Protein AF-A0ABD5A046-F1 (afdb_monomer_lite)

Foldseek 3Di:
DVVVVVVVVVVQQLVLLLQLLVLLVVVLVCLVVVHDDDCVSNVVSLVSHDPVLNVLLVVLLPDPDSLVVPPPPDNQCLPDSSSSSSVSSNLSVCSVVVPDDSVVSSVVVVVSCVSNCSDD

Sequence (120 aa):
MKNLGITMDLFNNQQARDAAIKAMHEYHLAYKAGQSIDTTEVKQSLKKLSQSDRTFMFIVGNTSNPLVAIPSINYDIKKNTLNKLIMAYFYFKKETENKMDRQILVVQADNFYKSVALNK

Radius of gyration: 14.57 Å; chains: 1; bounding box: 42×29×39 Å

Structure (mmCIF, N/CA/C/O backbone):
data_AF-A0ABD5A046-F1
#
_entry.id   AF-A0ABD5A046-F1
#
loop_
_atom_site.group_PDB
_atom_site.id
_atom_site.type_symbol
_atom_site.label_atom_id
_atom_site.label_alt_id
_atom_site.label_comp_id
_atom_site.label_asym_id
_atom_site.label_entity_id
_atom_site.label_seq_id
_atom_site.pdbx_PDB_ins_code
_atom_site.Cartn_x
_atom_site.Cartn_y
_atom_site.Cartn_z
_atom_site.occupancy
_atom_site.B_iso_or_equiv
_atom_site.auth_seq_id
_atom_site.auth_comp_id
_atom_site.auth_asym_id
_atom_site.auth_atom_id
_atom_site.pdbx_PDB_model_num
ATOM 1 N N . MET A 1 1 ? 26.385 -8.695 -23.062 1.00 55.41 1 MET A N 1
ATOM 2 C CA . MET A 1 1 ? 26.452 -8.096 -21.706 1.00 55.41 1 MET A CA 1
ATOM 3 C C . MET A 1 1 ? 25.385 -7.025 -21.430 1.00 55.41 1 MET A C 1
ATOM 5 O O . MET A 1 1 ? 24.925 -6.979 -20.301 1.00 55.41 1 MET A O 1
ATOM 9 N N . LYS A 1 2 ? 24.909 -6.229 -22.410 1.00 55.19 2 LYS A N 1
ATOM 10 C CA . LYS A 1 2 ? 23.834 -5.222 -22.205 1.00 55.19 2 LYS A CA 1
ATOM 11 C C . LYS A 1 2 ? 22.501 -5.769 -21.652 1.00 55.19 2 LYS A C 1
ATOM 13 O O . LYS A 1 2 ? 21.878 -5.101 -20.838 1.00 55.19 2 LYS A O 1
ATOM 18 N N . ASN A 1 3 ? 22.086 -6.980 -22.037 1.00 61.50 3 ASN A N 1
ATOM 19 C CA . ASN A 1 3 ? 20.796 -7.537 -21.595 1.00 61.50 3 ASN A CA 1
ATOM 20 C C . ASN A 1 3 ? 20.767 -7.932 -20.109 1.00 61.50 3 ASN A C 1
ATOM 22 O O . ASN A 1 3 ? 19.725 -7.798 -19.484 1.00 61.50 3 ASN A O 1
ATOM 26 N N . LEU A 1 4 ? 21.896 -8.357 -19.527 1.00 63.16 4 LEU A N 1
ATOM 27 C CA . LEU A 1 4 ? 21.952 -8.776 -18.118 1.00 63.16 4 LEU A CA 1
ATOM 28 C C . LEU A 1 4 ? 21.746 -7.601 -17.153 1.00 63.16 4 LEU A C 1
ATOM 30 O O . LEU A 1 4 ? 21.050 -7.760 -16.156 1.00 63.16 4 LEU A O 1
ATOM 34 N N . GLY A 1 5 ? 22.291 -6.421 -17.476 1.00 67.06 5 GLY A N 1
ATOM 35 C CA . GLY A 1 5 ? 22.075 -5.203 -16.686 1.00 67.06 5 GLY A CA 1
ATOM 36 C C . GLY A 1 5 ? 20.606 -4.774 -16.679 1.00 67.06 5 GLY A C 1
ATOM 37 O O . GLY A 1 5 ? 20.031 -4.572 -15.618 1.00 67.06 5 GLY A O 1
ATOM 38 N N . ILE A 1 6 ? 19.960 -4.766 -17.851 1.00 69.19 6 ILE A N 1
ATOM 39 C CA . ILE A 1 6 ? 18.536 -4.410 -17.981 1.00 69.19 6 ILE A CA 1
ATOM 40 C C . ILE A 1 6 ? 17.645 -5.401 -17.215 1.00 69.19 6 ILE A C 1
ATOM 42 O O . ILE A 1 6 ? 16.716 -4.991 -16.524 1.00 69.19 6 ILE A O 1
ATOM 46 N N . THR A 1 7 ? 17.924 -6.706 -17.298 1.00 65.88 7 THR A N 1
ATOM 47 C CA . THR A 1 7 ? 17.159 -7.722 -16.556 1.00 65.88 7 THR A CA 1
ATOM 48 C C . THR A 1 7 ? 17.324 -7.572 -15.042 1.00 65.88 7 THR A C 1
ATOM 50 O O . THR A 1 7 ? 16.343 -7.700 -14.312 1.00 65.88 7 THR A O 1
ATOM 53 N N . MET A 1 8 ? 18.533 -7.265 -14.567 1.00 72.25 8 MET A N 1
ATOM 54 C CA . MET A 1 8 ? 18.808 -7.073 -13.142 1.00 72.25 8 MET A CA 1
ATOM 55 C C . MET A 1 8 ? 18.152 -5.798 -12.597 1.00 72.25 8 MET A C 1
ATOM 57 O O . MET A 1 8 ? 17.546 -5.838 -11.530 1.00 72.25 8 MET A O 1
ATOM 61 N N . ASP A 1 9 ? 18.168 -4.702 -13.357 1.00 74.00 9 ASP A N 1
ATOM 62 C CA . ASP A 1 9 ? 17.484 -3.457 -12.989 1.00 74.00 9 ASP A CA 1
ATOM 63 C C . ASP A 1 9 ? 15.961 -3.634 -12.923 1.00 74.00 9 ASP A C 1
ATOM 65 O O . ASP A 1 9 ? 15.309 -3.154 -11.994 1.00 74.00 9 ASP A O 1
ATOM 69 N N . LEU A 1 10 ? 15.370 -4.362 -13.877 1.00 70.38 10 LEU A N 1
ATOM 70 C CA . LEU A 1 10 ? 13.940 -4.689 -13.861 1.00 70.38 10 LEU A CA 1
ATOM 71 C C . LEU A 1 10 ? 13.569 -5.560 -12.654 1.00 70.38 10 LEU A C 1
ATOM 73 O O . LEU A 1 10 ? 12.550 -5.311 -12.008 1.00 70.38 10 LEU A O 1
ATOM 77 N N . PHE A 1 11 ? 14.405 -6.545 -12.328 1.00 73.75 11 PHE A N 1
ATOM 78 C CA . PHE A 1 11 ? 14.212 -7.417 -11.173 1.00 73.75 11 PHE A CA 1
ATOM 79 C C . PHE A 1 11 ? 14.324 -6.654 -9.845 1.00 73.75 11 PHE A C 1
ATOM 81 O O . PHE A 1 11 ? 13.446 -6.774 -8.990 1.00 73.75 11 PHE A O 1
ATOM 88 N N . ASN A 1 12 ? 15.339 -5.800 -9.698 1.00 81.12 12 ASN A N 1
ATOM 89 C CA . ASN A 1 12 ? 15.524 -4.955 -8.517 1.00 81.12 12 ASN A CA 1
ATOM 90 C C . ASN A 1 12 ? 14.353 -3.978 -8.332 1.00 81.12 12 ASN A C 1
ATOM 92 O O . ASN A 1 12 ? 13.861 -3.796 -7.217 1.00 81.12 12 ASN A O 1
ATOM 96 N N . ASN A 1 13 ? 13.852 -3.398 -9.428 1.00 82.62 13 ASN A N 1
ATOM 97 C CA . ASN A 1 13 ? 12.669 -2.540 -9.393 1.00 82.62 13 ASN A CA 1
ATOM 98 C C . ASN A 1 13 ? 11.416 -3.310 -8.964 1.00 82.62 13 ASN A C 1
ATOM 100 O O . ASN A 1 13 ? 10.639 -2.808 -8.155 1.00 82.62 13 ASN A O 1
ATOM 104 N N . GLN A 1 14 ? 11.222 -4.533 -9.460 1.00 84.94 14 GLN A N 1
ATOM 105 C CA . GLN A 1 14 ? 10.109 -5.384 -9.044 1.00 84.94 14 GLN A CA 1
ATOM 106 C C . GLN A 1 14 ? 10.172 -5.701 -7.540 1.00 84.94 14 GLN A C 1
ATOM 108 O O . GLN A 1 14 ? 9.187 -5.480 -6.839 1.00 84.94 14 GLN A O 1
ATOM 113 N N . GLN A 1 15 ? 11.336 -6.106 -7.022 1.00 88.12 15 GLN A N 1
ATOM 114 C CA . GLN A 1 15 ? 11.513 -6.367 -5.588 1.00 88.12 15 GLN A CA 1
ATOM 115 C C . GLN A 1 15 ? 11.253 -5.130 -4.721 1.00 88.12 15 GLN A C 1
ATOM 117 O O . GLN A 1 15 ? 10.613 -5.231 -3.675 1.00 88.12 15 GLN A O 1
ATOM 122 N N . ALA A 1 16 ? 11.727 -3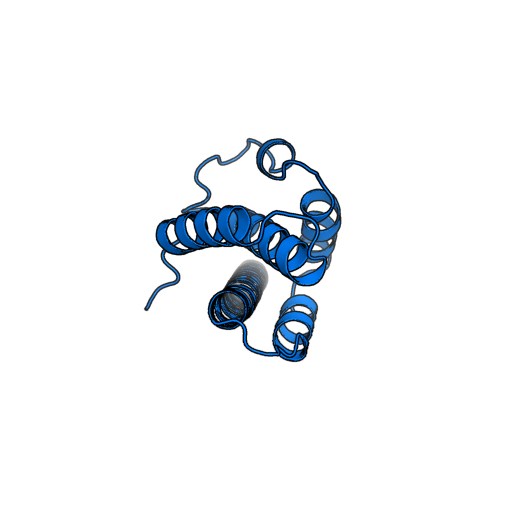.955 -5.148 1.00 91.12 16 ALA A N 1
ATOM 123 C CA . ALA A 1 16 ? 11.492 -2.711 -4.420 1.00 91.12 16 ALA A CA 1
ATOM 124 C C . ALA A 1 16 ? 9.994 -2.369 -4.350 1.00 91.12 16 ALA A C 1
ATOM 126 O O . ALA A 1 16 ? 9.504 -1.955 -3.297 1.00 91.12 16 ALA A O 1
ATOM 127 N N . ARG A 1 17 ? 9.256 -2.584 -5.449 1.00 90.88 17 ARG A N 1
ATOM 128 C CA . ARG A 1 17 ? 7.798 -2.397 -5.498 1.00 90.88 17 ARG A CA 1
ATOM 129 C C . ARG A 1 17 ? 7.084 -3.368 -4.562 1.00 90.88 17 ARG A C 1
ATOM 131 O O . ARG A 1 17 ? 6.258 -2.926 -3.768 1.00 90.88 17 ARG A O 1
ATOM 138 N N . ASP A 1 18 ? 7.435 -4.651 -4.603 1.00 90.44 18 ASP A N 1
ATOM 139 C CA . ASP A 1 18 ? 6.822 -5.677 -3.752 1.00 90.44 18 ASP A CA 1
ATOM 140 C C . ASP A 1 18 ? 7.074 -5.405 -2.261 1.00 90.44 18 ASP A C 1
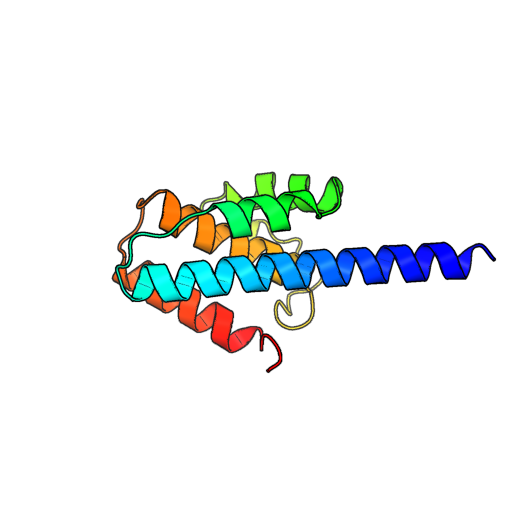ATOM 142 O O . ASP A 1 18 ? 6.146 -5.471 -1.452 1.00 90.44 18 ASP A O 1
ATOM 146 N N . ALA A 1 19 ? 8.295 -5.002 -1.895 1.00 92.12 19 ALA A N 1
ATOM 147 C CA . ALA A 1 19 ? 8.634 -4.617 -0.526 1.00 92.12 19 ALA A CA 1
ATOM 148 C C . ALA A 1 19 ? 7.837 -3.392 -0.044 1.00 92.12 19 ALA A C 1
ATOM 150 O O . ALA A 1 19 ? 7.369 -3.366 1.094 1.00 92.12 19 ALA A O 1
ATOM 151 N N . ALA A 1 20 ? 7.649 -2.386 -0.904 1.00 93.62 20 ALA A N 1
ATOM 152 C CA . ALA A 1 20 ? 6.848 -1.210 -0.574 1.00 93.62 20 ALA A CA 1
ATOM 153 C C . ALA A 1 20 ? 5.361 -1.551 -0.403 1.00 93.62 20 ALA A C 1
ATOM 155 O O . ALA A 1 20 ? 4.736 -1.101 0.557 1.00 93.62 20 ALA A O 1
ATOM 156 N N . ILE A 1 21 ? 4.802 -2.382 -1.289 1.00 92.81 21 ILE A N 1
ATOM 157 C CA . ILE A 1 21 ? 3.415 -2.854 -1.178 1.00 92.81 21 ILE A CA 1
ATOM 158 C C . ILE A 1 21 ? 3.219 -3.645 0.120 1.00 92.81 21 ILE A C 1
ATOM 160 O O . ILE A 1 21 ? 2.233 -3.423 0.821 1.00 92.81 21 ILE A O 1
ATOM 164 N N . LYS A 1 22 ? 4.165 -4.525 0.468 1.00 92.69 22 LYS A N 1
ATOM 165 C CA . LYS A 1 22 ? 4.117 -5.301 1.711 1.00 92.69 22 LYS A CA 1
ATOM 166 C C . LYS A 1 22 ? 4.122 -4.401 2.950 1.00 92.69 22 LYS A C 1
ATOM 168 O O . LYS A 1 22 ? 3.236 -4.546 3.786 1.00 92.69 22 LYS A O 1
ATOM 173 N N . ALA A 1 23 ? 5.041 -3.439 3.030 1.00 93.81 23 ALA A N 1
ATOM 174 C CA . ALA A 1 23 ? 5.110 -2.512 4.162 1.00 93.81 23 ALA A CA 1
ATOM 175 C C . ALA A 1 23 ? 3.808 -1.701 4.327 1.00 93.81 23 ALA A C 1
ATOM 177 O O . ALA A 1 23 ? 3.337 -1.479 5.440 1.00 93.81 23 ALA A O 1
ATOM 178 N N . MET A 1 24 ? 3.189 -1.277 3.219 1.00 94.81 24 MET A N 1
ATOM 179 C CA . MET A 1 24 ? 1.901 -0.571 3.256 1.00 94.81 24 MET A CA 1
ATOM 180 C C . MET A 1 24 ? 0.735 -1.483 3.663 1.00 94.81 24 MET A C 1
ATOM 182 O O . MET A 1 24 ? -0.191 -1.025 4.328 1.00 94.81 24 MET A O 1
ATOM 186 N N . HIS A 1 25 ? 0.781 -2.771 3.319 1.00 94.44 25 HIS A N 1
ATOM 187 C CA . HIS A 1 25 ? -0.197 -3.749 3.794 1.00 94.44 25 HIS A CA 1
ATOM 188 C C . HIS A 1 25 ? -0.071 -3.999 5.302 1.00 94.44 25 HIS A C 1
ATOM 190 O O . HIS A 1 25 ? -1.076 -4.020 6.005 1.00 94.44 25 HIS A O 1
ATOM 196 N N . GLU A 1 26 ? 1.148 -4.142 5.821 1.00 93.00 26 GLU A N 1
ATOM 197 C CA . GLU A 1 26 ? 1.392 -4.308 7.260 1.00 93.00 26 GLU A CA 1
ATOM 198 C C . GLU A 1 26 ? 0.931 -3.076 8.050 1.00 93.00 26 GLU A C 1
ATOM 200 O O . GLU A 1 26 ? 0.262 -3.215 9.077 1.00 93.00 26 GLU A O 1
ATOM 205 N N . TYR A 1 27 ? 1.174 -1.876 7.511 1.00 94.06 27 TYR A N 1
ATOM 206 C CA . TYR A 1 27 ? 0.607 -0.638 8.045 1.00 94.06 27 TYR A CA 1
ATOM 207 C C . TYR A 1 27 ? -0.930 -0.682 8.083 1.00 94.06 27 TYR A C 1
ATOM 209 O O . TYR A 1 27 ? -1.526 -0.412 9.126 1.00 94.06 27 TYR A O 1
ATOM 217 N N . HIS A 1 28 ? -1.575 -1.081 6.981 1.00 93.56 28 HIS A N 1
ATOM 218 C CA . HIS A 1 28 ? -3.034 -1.213 6.901 1.00 93.56 28 HIS A CA 1
ATOM 219 C C . HIS A 1 28 ? -3.593 -2.178 7.962 1.00 93.56 28 HIS A C 1
ATOM 221 O O . HIS A 1 28 ? -4.582 -1.867 8.630 1.00 93.56 28 HIS A O 1
ATOM 227 N N . LEU A 1 29 ? -2.950 -3.334 8.169 1.00 92.94 29 LEU A N 1
ATOM 228 C CA . LEU A 1 29 ? -3.372 -4.315 9.176 1.00 92.94 29 LEU A CA 1
ATOM 229 C C . LEU A 1 29 ? -3.340 -3.727 10.593 1.00 92.94 29 LEU A C 1
ATOM 231 O O . LEU A 1 29 ? -4.285 -3.914 11.364 1.00 92.94 29 LEU A O 1
ATOM 235 N N . ALA A 1 30 ? -2.296 -2.967 10.922 1.00 91.75 30 ALA A N 1
ATOM 236 C CA . ALA A 1 30 ? -2.200 -2.288 12.208 1.00 91.75 30 ALA A CA 1
ATOM 237 C C . ALA A 1 30 ? -3.221 -1.133 12.326 1.00 91.75 30 ALA A C 1
ATOM 239 O O . ALA A 1 30 ? -3.832 -0.948 13.386 1.00 91.75 30 ALA A O 1
ATOM 240 N N . TYR A 1 31 ? -3.485 -0.402 11.231 1.00 91.19 31 TYR A N 1
ATOM 241 C CA . TYR A 1 31 ? -4.458 0.704 11.179 1.00 91.19 31 TYR A CA 1
ATOM 242 C C . TYR A 1 31 ? -5.869 0.191 11.424 1.00 91.19 31 TYR A C 1
ATOM 244 O O . TYR A 1 31 ? -6.620 0.734 12.241 1.00 91.19 31 TYR A O 1
ATOM 252 N N . LYS A 1 32 ? -6.211 -0.924 10.786 1.00 91.44 32 LYS A N 1
ATOM 253 C CA . LYS A 1 32 ? -7.452 -1.656 11.014 1.00 91.44 32 LYS A CA 1
ATOM 254 C C . LYS A 1 32 ? -7.601 -2.085 12.475 1.00 91.44 32 LYS A C 1
ATOM 256 O O . LYS A 1 32 ? -8.675 -1.901 13.043 1.00 91.44 32 LYS A O 1
ATOM 261 N N . ALA A 1 33 ? -6.531 -2.572 13.104 1.00 91.69 33 ALA A N 1
ATOM 262 C CA . ALA A 1 33 ? -6.529 -2.961 14.517 1.00 91.69 33 ALA A CA 1
ATOM 263 C C . ALA A 1 33 ? -6.595 -1.772 15.502 1.00 91.69 33 ALA A C 1
ATOM 265 O O . ALA A 1 33 ? -6.791 -1.984 16.695 1.00 91.69 33 ALA A O 1
ATOM 266 N N . GLY A 1 34 ? -6.457 -0.526 15.030 1.00 85.69 34 GLY A N 1
ATOM 267 C CA . GLY A 1 34 ? -6.484 0.672 15.880 1.00 85.69 34 GLY A CA 1
ATOM 268 C C . GLY A 1 34 ? -5.221 0.873 16.707 1.00 85.69 34 GLY A C 1
ATOM 269 O O . GLY A 1 34 ? -5.265 1.539 17.737 1.00 85.69 34 GLY A O 1
ATOM 270 N N . GLN A 1 35 ? -4.109 0.290 16.268 1.00 86.38 35 GLN A N 1
ATOM 271 C CA . GLN A 1 35 ? -2.815 0.470 16.911 1.00 86.38 35 GLN A CA 1
ATOM 272 C C . GLN A 1 35 ? -2.237 1.853 16.565 1.00 86.38 35 GLN A C 1
ATOM 274 O O . GLN A 1 35 ? -2.621 2.466 15.569 1.00 86.38 35 GLN A O 1
ATOM 279 N N . SER A 1 36 ? -1.318 2.356 17.395 1.00 74.00 36 SER A N 1
ATOM 280 C CA . SER A 1 36 ? -0.458 3.489 17.028 1.00 74.00 36 SER A CA 1
ATOM 281 C C . SER A 1 36 ? 0.682 2.960 16.162 1.00 74.00 36 SER A C 1
ATOM 283 O O . SER A 1 36 ? 1.338 1.996 16.556 1.00 74.00 36 SER A O 1
ATOM 285 N N . ILE A 1 37 ? 0.884 3.533 14.973 1.00 77.25 37 ILE A N 1
ATOM 286 C CA . ILE A 1 37 ? 1.666 2.876 13.915 1.00 77.25 37 ILE A CA 1
ATOM 287 C C . ILE A 1 37 ? 2.754 3.804 13.422 1.00 77.25 37 ILE A C 1
ATOM 289 O O . ILE A 1 37 ? 2.490 4.901 12.922 1.00 77.25 37 ILE A O 1
ATOM 293 N N . ASP A 1 38 ? 3.986 3.321 13.523 1.00 84.12 38 ASP A N 1
ATOM 294 C CA . ASP A 1 38 ? 5.136 3.970 12.926 1.00 84.12 38 ASP A CA 1
ATOM 295 C C . ASP A 1 38 ? 5.098 3.837 11.393 1.00 84.12 38 ASP A C 1
ATOM 297 O O . ASP A 1 38 ? 4.839 2.778 10.827 1.00 84.12 38 ASP A O 1
ATOM 301 N N . THR A 1 39 ? 5.386 4.938 10.703 1.00 91.00 39 THR A N 1
ATOM 302 C CA . THR A 1 39 ? 5.481 4.988 9.235 1.00 91.00 39 THR A CA 1
ATOM 303 C C . THR A 1 39 ? 6.912 4.792 8.734 1.00 91.00 39 THR A C 1
ATOM 305 O O . THR A 1 39 ? 7.146 4.864 7.526 1.00 91.00 39 THR A O 1
ATOM 308 N N . THR A 1 40 ? 7.887 4.584 9.625 1.00 92.88 40 THR A N 1
AT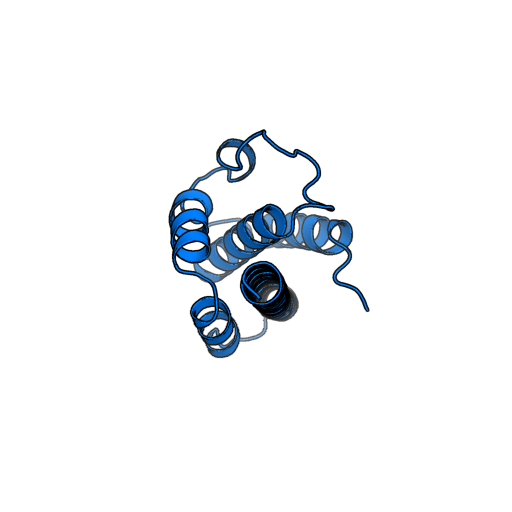OM 309 C CA . THR A 1 40 ? 9.313 4.473 9.287 1.00 92.88 40 THR A CA 1
ATOM 310 C C . THR A 1 40 ? 9.579 3.380 8.262 1.00 92.88 40 THR A C 1
ATOM 312 O O . THR A 1 40 ? 10.254 3.644 7.268 1.00 92.88 40 THR A O 1
ATOM 315 N N . GLU A 1 41 ? 9.013 2.189 8.446 1.00 91.25 41 GLU A N 1
ATOM 316 C CA . GLU A 1 41 ? 9.225 1.065 7.531 1.00 91.25 41 GLU A CA 1
ATOM 317 C C . GLU A 1 41 ? 8.673 1.353 6.128 1.00 91.25 41 GLU A C 1
ATOM 319 O O . GLU A 1 41 ? 9.379 1.192 5.128 1.00 91.25 41 GLU A O 1
ATOM 324 N N . VAL A 1 42 ? 7.461 1.915 6.046 1.00 93.00 42 VAL A N 1
ATOM 325 C CA . VAL A 1 42 ? 6.875 2.378 4.779 1.00 93.00 42 VAL A CA 1
ATOM 326 C C . VAL A 1 42 ? 7.751 3.459 4.135 1.00 93.00 42 VAL A C 1
ATOM 328 O O . VAL A 1 42 ? 8.069 3.398 2.952 1.00 93.00 42 VAL A O 1
ATOM 331 N N . LYS A 1 43 ? 8.222 4.450 4.897 1.00 93.00 43 LYS A N 1
ATOM 332 C CA . LYS A 1 43 ? 9.096 5.509 4.363 1.00 93.00 43 LYS A CA 1
ATOM 333 C C . LYS A 1 43 ? 10.424 4.957 3.843 1.00 93.00 43 LYS A C 1
ATOM 335 O O . LYS A 1 43 ? 10.932 5.446 2.834 1.00 93.00 43 LYS A O 1
ATOM 340 N N . GLN A 1 44 ? 11.005 3.967 4.516 1.00 93.44 44 GLN A N 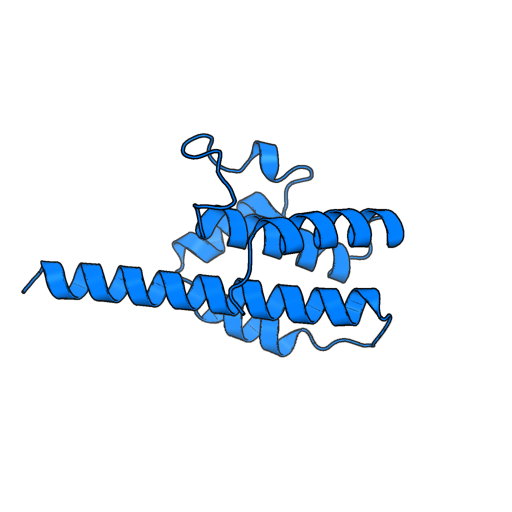1
ATOM 341 C CA . GLN A 1 44 ? 12.253 3.335 4.090 1.00 93.44 44 GLN A CA 1
ATOM 342 C C . GLN A 1 44 ? 12.067 2.500 2.821 1.00 93.44 44 GLN A C 1
ATOM 344 O O . GLN A 1 44 ? 12.922 2.556 1.937 1.00 93.44 44 GLN A O 1
ATOM 349 N N . SER A 1 45 ? 10.957 1.770 2.695 1.00 92.94 45 SER A N 1
ATOM 350 C CA . SER A 1 45 ? 10.657 0.986 1.493 1.00 92.94 45 SER A CA 1
ATOM 351 C C . SER A 1 45 ? 10.408 1.887 0.277 1.00 92.94 45 SER A C 1
ATOM 353 O O . SER A 1 45 ? 10.987 1.653 -0.783 1.00 92.94 45 SER A O 1
ATOM 355 N N . LEU A 1 46 ? 9.691 3.004 0.448 1.00 92.00 46 LEU A N 1
ATOM 356 C CA . LEU A 1 46 ? 9.466 3.996 -0.613 1.00 92.00 46 LEU A CA 1
ATOM 357 C C . LEU A 1 46 ? 10.763 4.649 -1.128 1.00 92.00 46 LEU A C 1
ATOM 359 O O . LEU A 1 46 ? 10.866 4.969 -2.314 1.00 92.00 46 LEU A O 1
ATOM 363 N N . LYS A 1 47 ? 11.785 4.823 -0.277 1.00 92.00 47 LYS A N 1
ATOM 364 C CA . LYS A 1 47 ? 13.096 5.361 -0.699 1.00 92.00 47 LYS A CA 1
ATOM 365 C C . LYS A 1 47 ? 13.846 4.434 -1.660 1.00 92.00 47 LYS A C 1
ATOM 367 O O . LYS A 1 47 ? 14.658 4.926 -2.440 1.00 92.00 47 LYS A O 1
ATOM 372 N N . LYS A 1 48 ? 13.573 3.125 -1.627 1.00 91.81 48 LYS A N 1
ATOM 373 C CA . LYS A 1 48 ? 14.226 2.119 -2.485 1.00 91.81 48 LYS A CA 1
ATOM 374 C C . LYS A 1 48 ? 13.641 2.056 -3.899 1.00 91.81 48 LYS A C 1
ATOM 376 O O . LYS A 1 48 ? 14.241 1.442 -4.772 1.00 91.81 48 LYS A O 1
ATOM 381 N N . LEU A 1 49 ? 12.485 2.679 -4.128 1.00 90.12 49 LEU A N 1
ATOM 382 C CA . LEU A 1 49 ? 11.852 2.735 -5.444 1.00 90.12 49 LEU A CA 1
ATOM 383 C C . LEU A 1 49 ? 12.661 3.584 -6.427 1.00 90.12 49 LEU A C 1
ATOM 385 O O . LEU A 1 49 ? 13.341 4.534 -6.034 1.00 90.12 49 LEU A O 1
ATOM 389 N N . SER A 1 50 ? 12.523 3.291 -7.719 1.00 88.12 50 SER A N 1
ATOM 390 C CA . SER A 1 50 ? 13.062 4.144 -8.778 1.00 88.12 50 SER A CA 1
ATOM 391 C C . SER A 1 50 ? 12.463 5.556 -8.726 1.00 88.12 50 SER A C 1
ATOM 393 O O . SER A 1 50 ? 11.355 5.775 -8.228 1.00 88.12 50 SER A O 1
ATOM 395 N N . GLN A 1 51 ? 13.180 6.540 -9.278 1.00 84.69 51 GLN A N 1
ATOM 396 C CA . GLN A 1 51 ? 12.674 7.913 -9.345 1.00 84.69 51 GLN A CA 1
ATOM 397 C C . GLN A 1 51 ? 11.360 8.000 -10.133 1.00 84.69 51 GLN A C 1
ATOM 399 O O . GLN A 1 51 ? 10.448 8.701 -9.699 1.00 84.69 51 GLN A O 1
ATOM 404 N N . SER A 1 52 ? 11.240 7.266 -11.245 1.00 81.12 52 SER A N 1
ATOM 405 C CA . SER A 1 52 ? 10.009 7.224 -12.038 1.00 81.12 52 SER A CA 1
ATOM 406 C C . SER A 1 52 ? 8.834 6.693 -11.222 1.00 81.12 52 SER A C 1
ATOM 408 O O . SER A 1 52 ? 7.786 7.332 -11.206 1.00 81.12 52 SER A O 1
ATOM 410 N N . ASP A 1 53 ? 9.012 5.591 -10.487 1.00 84.69 53 ASP A N 1
ATOM 411 C CA . ASP A 1 53 ? 7.944 5.026 -9.654 1.00 84.69 53 ASP A CA 1
ATOM 412 C C . ASP A 1 53 ? 7.493 6.027 -8.585 1.00 84.69 53 ASP A C 1
ATOM 414 O O . ASP A 1 53 ? 6.297 6.283 -8.451 1.00 84.69 53 ASP A O 1
ATOM 418 N N . ARG A 1 54 ? 8.438 6.669 -7.883 1.00 84.75 54 ARG A N 1
ATOM 419 C CA . ARG A 1 54 ? 8.113 7.694 -6.876 1.00 84.75 54 ARG A CA 1
ATOM 420 C C . ARG A 1 54 ? 7.335 8.866 -7.473 1.00 84.75 54 ARG A C 1
ATOM 422 O O . ARG A 1 54 ? 6.362 9.316 -6.870 1.00 84.75 54 ARG A O 1
ATOM 429 N N . THR A 1 55 ? 7.736 9.351 -8.648 1.00 79.00 55 THR A N 1
ATOM 430 C CA . THR A 1 55 ? 7.040 10.443 -9.341 1.00 79.00 55 THR A CA 1
ATOM 431 C C . THR A 1 55 ? 5.622 10.036 -9.743 1.00 79.00 55 THR A C 1
ATOM 433 O O . THR A 1 55 ? 4.681 10.775 -9.456 1.00 79.00 55 THR A O 1
ATOM 436 N N . PHE A 1 56 ? 5.438 8.852 -10.333 1.00 75.62 56 PHE A N 1
ATOM 437 C CA . PHE A 1 56 ? 4.110 8.351 -10.703 1.00 75.62 56 PHE A CA 1
ATOM 438 C C . PHE A 1 56 ? 3.202 8.168 -9.483 1.00 75.62 56 PHE A C 1
ATOM 440 O O . PHE A 1 56 ? 2.055 8.614 -9.496 1.00 75.62 56 PHE A O 1
ATOM 447 N N . MET A 1 57 ? 3.717 7.579 -8.402 1.00 80.25 57 MET A N 1
ATOM 448 C CA . MET A 1 57 ? 2.969 7.420 -7.153 1.00 80.25 57 MET A CA 1
ATOM 449 C C . MET A 1 57 ? 2.564 8.755 -6.543 1.00 80.25 57 MET A C 1
ATOM 451 O O . MET A 1 57 ? 1.437 8.888 -6.077 1.00 80.25 57 MET A O 1
ATOM 455 N N . PHE A 1 58 ? 3.458 9.745 -6.542 1.00 75.75 58 PHE A N 1
ATOM 456 C CA . PHE A 1 58 ? 3.142 11.067 -6.017 1.00 75.75 58 PHE A CA 1
ATOM 457 C C . PHE A 1 58 ? 2.015 11.722 -6.821 1.00 75.75 58 PHE A C 1
ATOM 459 O O . PHE A 1 58 ? 1.062 12.224 -6.233 1.00 75.75 58 PHE A O 1
ATOM 466 N N . ILE A 1 59 ? 2.071 11.672 -8.152 1.00 71.50 59 ILE A N 1
ATOM 467 C CA . ILE A 1 59 ? 1.026 12.250 -9.008 1.00 71.50 59 ILE A CA 1
ATOM 468 C C . ILE A 1 59 ? -0.316 11.546 -8.765 1.00 71.50 59 ILE A C 1
ATOM 470 O O . ILE A 1 59 ? -1.314 12.203 -8.474 1.00 71.50 59 ILE A O 1
ATOM 474 N N . VAL A 1 60 ? -0.344 10.210 -8.816 1.00 72.06 60 VAL A N 1
ATOM 475 C CA . VAL A 1 60 ? -1.600 9.446 -8.751 1.00 72.06 60 VAL A CA 1
ATOM 476 C C . VAL A 1 60 ? -2.151 9.338 -7.326 1.00 72.06 60 VAL A C 1
ATOM 478 O O . VAL A 1 60 ? -3.354 9.474 -7.117 1.00 72.06 60 VAL A O 1
ATOM 481 N N . GLY A 1 61 ? -1.299 9.172 -6.316 1.00 66.62 61 GLY A N 1
ATOM 482 C CA . GLY A 1 61 ? -1.704 9.089 -4.908 1.00 66.62 61 GLY A CA 1
ATOM 483 C C . GLY A 1 61 ? -2.270 10.401 -4.348 1.00 66.62 61 GLY A C 1
ATOM 484 O O . GLY A 1 61 ? -2.917 10.408 -3.303 1.00 66.62 61 GLY A O 1
ATOM 485 N N . ASN A 1 62 ? -2.058 11.529 -5.031 1.00 70.50 62 ASN A N 1
ATOM 486 C CA . ASN A 1 62 ? -2.707 12.801 -4.706 1.00 70.50 62 ASN A CA 1
ATOM 487 C C . ASN A 1 62 ? -4.109 12.957 -5.321 1.00 70.50 62 ASN A C 1
ATOM 489 O O . ASN A 1 62 ? -4.808 13.907 -4.977 1.00 70.50 62 ASN A O 1
ATOM 493 N N . THR A 1 63 ? -4.549 12.039 -6.182 1.00 71.38 63 THR A N 1
ATOM 494 C CA . THR A 1 63 ? -5.869 12.124 -6.818 1.00 71.38 63 THR A CA 1
ATOM 495 C C . THR A 1 63 ? -6.995 11.680 -5.879 1.00 71.38 63 THR A C 1
ATOM 497 O O . THR A 1 63 ? -6.789 10.945 -4.909 1.00 71.38 63 THR A O 1
ATOM 500 N N . SER A 1 64 ? -8.219 12.135 -6.158 1.00 69.62 64 SER A N 1
ATOM 501 C CA . SER A 1 64 ? -9.430 11.659 -5.477 1.00 69.62 64 SER A CA 1
ATOM 502 C C . SER A 1 64 ? -9.840 10.256 -5.934 1.00 69.62 64 SER A C 1
ATOM 504 O O . SER A 1 64 ? -10.427 9.518 -5.146 1.00 6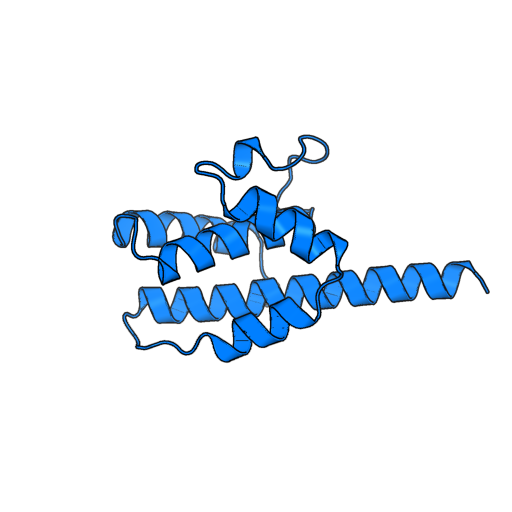9.62 64 SER A O 1
ATOM 506 N N . ASN A 1 65 ? -9.504 9.885 -7.174 1.00 70.38 65 ASN A N 1
ATOM 507 C CA . ASN A 1 65 ? -9.780 8.578 -7.755 1.00 70.38 65 ASN A CA 1
ATOM 508 C C . ASN A 1 65 ? -8.556 8.062 -8.544 1.00 70.38 65 ASN A C 1
ATOM 510 O O . ASN A 1 65 ? -8.403 8.400 -9.723 1.00 70.38 65 ASN A O 1
ATOM 514 N N . PRO A 1 66 ? -7.700 7.223 -7.936 1.00 65.56 66 PRO A N 1
ATOM 515 C CA . PRO A 1 66 ? -6.489 6.724 -8.582 1.00 65.56 66 PRO A CA 1
ATOM 516 C C . PRO A 1 66 ? -6.800 5.840 -9.793 1.00 65.56 66 PRO A C 1
ATOM 518 O O . PRO A 1 66 ? -5.992 5.786 -10.713 1.00 65.56 66 PRO A O 1
ATOM 521 N N . LEU A 1 67 ? -7.981 5.210 -9.858 1.00 68.19 67 LEU A N 1
ATOM 522 C CA . LEU A 1 67 ? -8.384 4.377 -10.997 1.00 68.19 67 LEU A CA 1
ATOM 523 C C . LEU A 1 67 ? -8.554 5.184 -12.291 1.00 68.19 67 LEU A C 1
ATOM 525 O O . LEU A 1 67 ? -8.386 4.631 -13.371 1.00 68.19 67 LEU A O 1
ATOM 529 N N . VAL A 1 68 ? -8.850 6.485 -12.191 1.00 64.19 68 VAL A N 1
ATOM 530 C CA . VAL A 1 68 ? -8.938 7.393 -13.351 1.00 64.19 68 VAL A CA 1
ATOM 531 C C . VAL A 1 68 ? -7.547 7.803 -13.846 1.00 64.19 68 VAL A C 1
ATOM 533 O O . VAL A 1 68 ? -7.376 8.118 -15.019 1.00 64.19 68 VAL A O 1
ATOM 536 N N . ALA A 1 69 ? -6.550 7.796 -12.959 1.00 60.03 69 ALA A N 1
ATOM 537 C CA . ALA A 1 69 ? -5.197 8.274 -13.236 1.00 60.03 69 ALA A CA 1
ATOM 538 C C . ALA A 1 69 ? -4.171 7.149 -13.473 1.00 60.03 69 ALA A C 1
ATOM 540 O O . ALA A 1 69 ? -3.057 7.423 -13.920 1.00 60.03 69 ALA A O 1
ATOM 541 N N . ILE A 1 70 ? -4.525 5.887 -13.206 1.00 63.81 70 ILE A N 1
ATOM 542 C CA . ILE A 1 70 ? -3.741 4.727 -13.637 1.00 63.81 70 ILE A CA 1
ATOM 543 C C . ILE A 1 70 ? -3.833 4.638 -15.171 1.00 63.81 70 ILE A C 1
ATOM 545 O O . 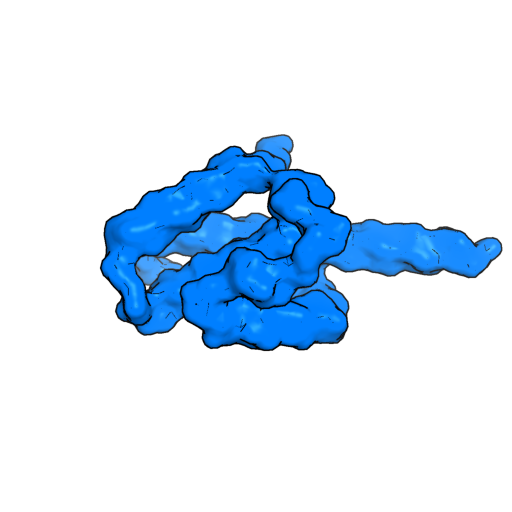ILE A 1 70 ? -4.943 4.532 -15.697 1.00 63.81 70 ILE A O 1
ATOM 549 N N . PRO A 1 71 ? -2.703 4.668 -15.910 1.00 54.59 71 PRO A N 1
ATOM 550 C CA . PRO A 1 71 ? -2.721 4.548 -17.361 1.00 54.59 71 PRO A CA 1
ATOM 551 C C . PRO A 1 71 ? -3.475 3.282 -17.779 1.00 54.59 71 PRO A C 1
ATOM 553 O O . PRO A 1 71 ? -3.153 2.179 -17.333 1.00 54.59 71 PRO A O 1
ATOM 556 N N . SER A 1 72 ? -4.446 3.440 -18.676 1.00 51.59 72 SER A N 1
ATOM 557 C CA . SER A 1 72 ? -5.360 2.414 -19.208 1.00 51.59 72 SER A CA 1
ATOM 558 C C . SER A 1 72 ? -4.683 1.227 -19.915 1.00 51.59 72 SER A C 1
ATOM 560 O O . SER A 1 72 ? -5.357 0.332 -20.418 1.00 51.59 72 SER A O 1
ATOM 562 N N . ILE A 1 73 ? -3.350 1.191 -19.942 1.00 44.66 73 ILE A N 1
ATOM 563 C CA . ILE A 1 73 ? -2.529 0.308 -20.772 1.00 44.66 73 ILE A CA 1
ATOM 564 C C . ILE A 1 73 ? -2.473 -1.130 -20.216 1.00 44.66 73 ILE A C 1
ATOM 566 O O . ILE A 1 73 ? -2.097 -2.050 -20.935 1.00 44.66 73 ILE A O 1
ATOM 570 N N . ASN A 1 74 ? -2.902 -1.384 -18.972 1.00 50.06 74 ASN A N 1
ATOM 571 C CA . ASN A 1 74 ? -3.166 -2.755 -18.515 1.00 50.06 74 ASN A CA 1
ATOM 572 C C . ASN A 1 74 ? -4.088 -2.767 -17.284 1.00 50.06 74 ASN A C 1
ATOM 574 O O . ASN A 1 74 ? -3.636 -2.581 -16.153 1.00 50.06 74 ASN A O 1
ATOM 578 N N . TYR A 1 75 ? -5.389 -2.967 -17.515 1.00 54.41 75 TYR A N 1
ATOM 579 C CA . TYR A 1 75 ? -6.453 -2.918 -16.497 1.00 54.41 75 TYR A CA 1
ATOM 580 C C . TYR A 1 75 ? -6.345 -4.003 -15.415 1.00 54.41 75 TYR A C 1
ATOM 582 O O . TYR A 1 75 ? -7.010 -3.927 -14.382 1.00 54.41 75 TYR A O 1
ATOM 590 N N . ASP A 1 76 ? -5.510 -5.022 -15.625 1.00 61.84 76 ASP A N 1
ATOM 591 C CA . ASP A 1 76 ? -5.332 -6.083 -14.646 1.00 61.84 76 ASP A CA 1
ATOM 592 C C . ASP A 1 76 ? -4.354 -5.641 -13.546 1.00 61.84 76 ASP A C 1
ATOM 594 O O . ASP A 1 76 ? -3.159 -5.952 -13.564 1.00 61.84 76 ASP A O 1
ATOM 598 N N . ILE A 1 77 ? -4.880 -4.905 -12.560 1.00 59.34 77 ILE A N 1
ATOM 599 C CA . ILE A 1 77 ? -4.166 -4.530 -11.326 1.00 59.34 77 ILE A CA 1
ATOM 600 C C . ILE A 1 77 ? -3.522 -5.770 -10.676 1.00 59.34 77 ILE A C 1
ATOM 602 O O . ILE A 1 77 ? -2.468 -5.659 -10.055 1.00 59.34 77 ILE A O 1
ATOM 606 N N . LYS A 1 78 ? -4.077 -6.977 -10.871 1.00 60.62 78 LYS A N 1
ATOM 607 C CA . LYS A 1 78 ? -3.506 -8.219 -10.327 1.00 60.62 78 LYS A CA 1
ATOM 608 C C . LYS A 1 78 ? -2.198 -8.624 -11.010 1.00 60.62 78 LYS A C 1
ATOM 610 O O . LYS A 1 78 ? -1.390 -9.304 -10.378 1.00 60.62 78 LYS A O 1
ATOM 615 N N . LYS A 1 79 ? -1.954 -8.192 -12.250 1.00 63.31 79 LYS A N 1
ATOM 616 C CA . LYS A 1 79 ? -0.754 -8.532 -13.038 1.00 63.31 79 LYS A CA 1
ATOM 617 C C . LYS A 1 79 ? 0.294 -7.424 -13.083 1.00 63.31 79 LYS A C 1
ATOM 619 O O . LYS A 1 79 ? 1.463 -7.721 -13.298 1.00 63.31 79 LYS A O 1
ATOM 624 N N . ASN A 1 80 ? -0.095 -6.165 -12.876 1.00 76.75 80 ASN A N 1
ATOM 625 C CA . ASN A 1 80 ? 0.823 -5.031 -12.980 1.00 76.75 80 ASN A CA 1
ATOM 626 C C . ASN A 1 80 ? 1.246 -4.496 -11.604 1.00 76.75 80 ASN A C 1
ATOM 628 O O . ASN A 1 80 ? 0.497 -3.778 -10.943 1.00 76.75 80 ASN A O 1
ATOM 632 N N . THR A 1 81 ? 2.484 -4.785 -11.204 1.00 79.31 81 THR A N 1
ATOM 633 C CA . THR A 1 81 ? 3.058 -4.368 -9.916 1.00 79.31 81 THR A CA 1
ATOM 634 C C . THR A 1 81 ? 3.105 -2.852 -9.720 1.00 79.31 81 THR A C 1
ATOM 636 O O . THR A 1 81 ? 2.940 -2.385 -8.597 1.00 79.31 81 THR A O 1
ATOM 639 N N . LEU A 1 82 ? 3.277 -2.055 -10.782 1.00 80.81 82 LEU A N 1
ATOM 640 C CA . LEU A 1 82 ? 3.231 -0.594 -10.664 1.00 80.81 82 LEU A CA 1
ATOM 641 C C . LEU A 1 82 ? 1.820 -0.120 -10.288 1.00 80.81 82 LEU A C 1
ATOM 643 O O . LEU A 1 82 ? 1.667 0.718 -9.404 1.00 80.81 82 LEU A O 1
ATOM 647 N N . ASN A 1 83 ? 0.783 -0.711 -10.887 1.00 81.31 83 ASN A N 1
ATOM 648 C CA . ASN A 1 83 ? -0.605 -0.392 -10.540 1.00 81.31 83 ASN A CA 1
ATOM 649 C C . ASN A 1 83 ? -0.932 -0.825 -9.102 1.00 81.31 83 ASN A C 1
ATOM 651 O O . ASN A 1 83 ? -1.587 -0.078 -8.375 1.00 81.31 83 ASN A O 1
ATOM 655 N N . LYS A 1 84 ? -0.426 -1.989 -8.661 1.00 86.38 84 LYS A N 1
ATOM 656 C CA . LYS A 1 84 ? -0.526 -2.424 -7.254 1.00 86.38 84 LYS A CA 1
ATOM 657 C C . LYS A 1 84 ? 0.128 -1.417 -6.313 1.00 86.38 84 LYS A C 1
ATOM 659 O O . LYS A 1 84 ? -0.476 -1.035 -5.317 1.00 86.38 84 LYS A O 1
ATOM 664 N N . LEU A 1 85 ? 1.336 -0.967 -6.644 1.00 88.56 85 LEU A N 1
ATOM 665 C CA . LEU A 1 85 ? 2.087 0.002 -5.854 1.00 88.56 85 LEU A CA 1
ATOM 666 C C . LEU A 1 85 ? 1.339 1.335 -5.722 1.00 88.56 85 LEU A C 1
ATOM 668 O O . LEU A 1 85 ? 1.233 1.874 -4.622 1.00 88.56 85 LEU A O 1
ATOM 672 N N . ILE A 1 86 ? 0.782 1.838 -6.824 1.00 86.00 86 ILE A N 1
ATOM 673 C CA . ILE A 1 86 ? -0.014 3.070 -6.846 1.00 86.00 86 ILE A CA 1
ATOM 674 C C . ILE A 1 86 ? -1.253 2.944 -5.948 1.00 86.00 86 ILE A C 1
ATOM 676 O O . ILE A 1 86 ? -1.507 3.827 -5.128 1.00 86.00 86 ILE A O 1
ATOM 680 N N . MET A 1 87 ? -2.004 1.845 -6.070 1.00 86.25 87 MET A N 1
ATOM 681 C CA . MET A 1 87 ? -3.206 1.610 -5.261 1.00 86.25 87 MET A CA 1
ATOM 682 C C . MET A 1 87 ? -2.881 1.428 -3.773 1.00 86.25 87 MET A C 1
ATOM 684 O O . MET A 1 87 ? -3.555 2.014 -2.928 1.00 86.25 87 MET A O 1
ATOM 688 N N . ALA A 1 88 ? -1.822 0.684 -3.442 1.00 90.19 88 ALA A N 1
ATOM 689 C CA . ALA A 1 88 ? -1.368 0.518 -2.061 1.00 90.19 88 ALA A CA 1
ATOM 690 C C . ALA A 1 88 ? -0.994 1.870 -1.425 1.00 90.19 88 ALA A C 1
ATOM 692 O O . ALA A 1 88 ? -1.403 2.168 -0.303 1.00 90.19 88 ALA A O 1
ATOM 693 N N . TYR A 1 89 ? -0.294 2.728 -2.173 1.00 90.31 89 TYR A N 1
ATOM 694 C CA . TYR A 1 89 ? 0.078 4.064 -1.707 1.00 90.31 89 TYR A CA 1
ATOM 695 C C . TYR A 1 89 ? -1.108 5.007 -1.541 1.00 90.31 89 TYR A C 1
ATOM 697 O O . TYR A 1 89 ? -1.135 5.796 -0.596 1.00 90.31 89 TYR A O 1
ATOM 705 N N . PHE A 1 90 ? -2.110 4.907 -2.415 1.00 87.88 90 PHE A N 1
ATOM 706 C CA . PHE A 1 90 ? -3.356 5.641 -2.244 1.00 87.88 90 PHE A CA 1
ATOM 707 C C . PHE A 1 90 ? -4.023 5.310 -0.901 1.00 87.88 90 PHE A C 1
ATOM 709 O O . PHE A 1 90 ? -4.336 6.233 -0.147 1.00 87.88 90 PHE A O 1
ATOM 716 N N . TYR A 1 91 ? -4.191 4.024 -0.571 1.00 89.31 91 TYR A N 1
ATOM 717 C CA . TYR A 1 91 ? -4.796 3.618 0.702 1.00 89.31 91 TYR A CA 1
ATOM 718 C C . TYR A 1 91 ? -3.959 4.058 1.901 1.00 89.31 91 TYR A C 1
ATOM 720 O O . TYR A 1 91 ? -4.492 4.744 2.770 1.00 89.31 91 TYR A O 1
ATOM 728 N N . PHE A 1 92 ? -2.649 3.788 1.887 1.00 91.31 92 PHE A N 1
ATOM 729 C CA . PHE A 1 92 ? -1.726 4.240 2.934 1.00 91.31 92 PHE A CA 1
ATOM 730 C C . PHE A 1 92 ? -1.875 5.742 3.214 1.00 91.31 92 PHE A C 1
ATOM 732 O O . PHE A 1 92 ? -2.005 6.183 4.356 1.00 91.31 92 PHE A O 1
ATOM 739 N N . LYS A 1 93 ? -1.924 6.558 2.158 1.00 89.00 93 LYS A N 1
ATOM 740 C CA . LYS A 1 93 ? -2.078 7.998 2.313 1.00 89.00 93 LYS A CA 1
ATOM 741 C C . LYS A 1 93 ? -3.424 8.369 2.939 1.00 89.00 93 LYS A C 1
ATOM 743 O O . LYS A 1 93 ? -3.454 9.189 3.851 1.00 89.00 93 LYS A O 1
ATOM 748 N N . LYS A 1 94 ? -4.531 7.762 2.503 1.00 87.38 94 LYS A N 1
ATOM 749 C CA . LYS A 1 94 ? -5.855 8.017 3.099 1.00 87.38 94 LYS A CA 1
ATOM 750 C C . LYS A 1 94 ? -5.914 7.630 4.576 1.00 87.38 94 LYS A C 1
ATOM 752 O O . LYS A 1 94 ? -6.521 8.365 5.351 1.00 87.38 94 LYS A O 1
ATOM 757 N N . GLU A 1 95 ? -5.249 6.543 4.957 1.00 89.31 95 GLU A N 1
ATOM 758 C CA . GLU A 1 95 ? -5.158 6.083 6.347 1.00 89.31 95 GLU A CA 1
ATOM 759 C C . GLU A 1 95 ? -4.367 7.069 7.210 1.00 89.31 95 GLU A C 1
ATOM 761 O O . GLU A 1 95 ? -4.823 7.442 8.288 1.00 89.31 95 GLU A O 1
ATOM 766 N N . THR A 1 96 ? -3.233 7.569 6.704 1.00 88.12 96 THR A N 1
ATOM 767 C CA . THR A 1 96 ? -2.406 8.563 7.417 1.00 88.12 96 THR A CA 1
ATOM 768 C C . THR A 1 96 ? -3.040 9.953 7.495 1.00 88.12 96 THR A C 1
ATOM 770 O O . THR A 1 96 ? -2.826 10.671 8.468 1.00 88.12 96 THR A O 1
ATOM 773 N N . GLU A 1 97 ? -3.816 10.356 6.486 1.00 84.75 97 GLU A N 1
ATOM 774 C CA . GLU A 1 97 ? -4.467 11.669 6.458 1.00 84.75 97 GLU A CA 1
ATOM 775 C C . GLU A 1 97 ? -5.779 11.707 7.254 1.00 84.75 97 GLU A C 1
ATOM 777 O O . GLU A 1 97 ? -6.256 12.796 7.562 1.00 84.75 97 GLU A O 1
ATOM 782 N N . ASN A 1 98 ? -6.370 10.549 7.573 1.00 69.19 98 ASN A N 1
ATOM 783 C CA . ASN A 1 98 ? -7.653 10.409 8.272 1.00 69.19 98 ASN A CA 1
ATOM 784 C C . ASN A 1 98 ? -8.794 11.262 7.666 1.00 69.19 98 ASN A C 1
ATOM 786 O O . ASN A 1 98 ? -9.622 11.831 8.374 1.00 69.19 98 ASN A O 1
ATOM 790 N N . LYS A 1 99 ? -8.820 11.384 6.331 1.00 68.25 99 LYS A N 1
ATOM 791 C CA . LYS A 1 99 ? -9.773 12.225 5.569 1.00 68.25 99 LYS A CA 1
ATOM 792 C C . LYS A 1 99 ? -10.968 11.455 4.991 1.00 68.25 99 LYS A C 1
ATOM 794 O O . LYS A 1 99 ? -11.669 11.972 4.124 1.00 68.25 99 LYS A O 1
ATOM 799 N N . MET A 1 100 ? -11.171 10.208 5.401 1.00 70.06 100 MET A N 1
ATOM 800 C CA . MET A 1 100 ? -12.256 9.340 4.935 1.00 70.06 100 MET A CA 1
ATOM 801 C C . MET A 1 100 ? -12.838 8.583 6.126 1.00 70.06 100 MET A C 1
ATOM 803 O O . MET A 1 100 ? -12.126 8.342 7.100 1.00 70.06 100 MET A O 1
ATOM 807 N N . ASP A 1 101 ? -14.113 8.195 6.042 1.00 82.94 101 ASP A N 1
ATOM 808 C CA . ASP A 1 101 ? -14.700 7.274 7.013 1.00 82.94 101 ASP A CA 1
ATOM 809 C C . ASP A 1 101 ? -13.835 6.010 7.131 1.00 82.94 101 ASP A C 1
ATOM 811 O O . ASP A 1 101 ? -13.544 5.331 6.139 1.00 82.94 101 ASP A O 1
ATOM 815 N N . ARG A 1 102 ? -13.404 5.718 8.360 1.00 85.50 102 ARG A N 1
ATOM 816 C CA . ARG A 1 102 ? -12.460 4.639 8.651 1.00 85.50 102 ARG A CA 1
ATOM 817 C C . ARG A 1 102 ? -13.004 3.270 8.245 1.00 85.50 102 ARG A C 1
ATOM 819 O O . ARG A 1 102 ? -12.228 2.443 7.773 1.00 85.50 102 ARG A O 1
ATOM 826 N N . GLN A 1 103 ? -14.303 3.013 8.410 1.00 86.94 103 GLN A N 1
ATOM 827 C CA . GLN A 1 103 ? -14.890 1.720 8.051 1.00 86.94 103 GLN A CA 1
ATOM 828 C C . GLN A 1 103 ? -14.912 1.539 6.534 1.00 86.94 103 GLN A C 1
ATOM 830 O O . GLN A 1 103 ? -14.501 0.489 6.036 1.00 86.94 103 GLN A O 1
ATOM 835 N N . ILE A 1 104 ? -15.317 2.578 5.796 1.00 87.19 104 ILE A N 1
ATOM 836 C CA . ILE A 1 104 ? -15.311 2.561 4.327 1.00 87.19 104 ILE A CA 1
ATOM 837 C C . ILE A 1 104 ? -13.891 2.327 3.804 1.00 87.19 104 ILE A C 1
ATOM 839 O O . ILE A 1 104 ? -13.680 1.468 2.944 1.00 87.19 104 ILE A O 1
ATOM 843 N N . LEU A 1 105 ? -12.915 3.058 4.345 1.00 88.06 105 LEU A N 1
ATOM 844 C CA . LEU A 1 105 ? -11.520 2.954 3.936 1.00 88.06 105 LEU A CA 1
ATOM 845 C C . LEU A 1 105 ? -10.954 1.548 4.178 1.00 88.06 105 LEU A C 1
ATOM 847 O O . LEU A 1 105 ? -10.357 0.967 3.271 1.00 88.06 105 LEU A O 1
ATOM 851 N N . VAL A 1 106 ? -11.201 0.976 5.363 1.00 90.88 106 VAL A N 1
ATOM 852 C CA . VAL A 1 106 ? -10.740 -0.374 5.716 1.00 90.88 106 VAL A CA 1
ATOM 853 C C . VAL A 1 106 ? -11.320 -1.426 4.773 1.00 90.88 106 VAL A C 1
ATOM 855 O O . VAL A 1 106 ? -10.572 -2.262 4.275 1.00 90.88 106 VAL A O 1
ATOM 858 N N . VAL A 1 107 ? -12.624 -1.375 4.476 1.00 91.19 107 VAL A N 1
ATOM 859 C CA . VAL A 1 107 ? -13.274 -2.350 3.580 1.00 91.19 107 VAL A CA 1
ATOM 860 C C . VAL A 1 107 ? -12.693 -2.287 2.166 1.00 91.19 107 VAL A C 1
ATOM 862 O O . VAL A 1 107 ? -12.449 -3.324 1.544 1.00 91.19 107 VAL A O 1
ATOM 865 N N . GLN A 1 108 ? -12.454 -1.083 1.644 1.00 89.31 108 GLN A N 1
ATOM 866 C CA . GLN A 1 108 ? -11.877 -0.918 0.311 1.00 89.31 108 GLN A CA 1
ATOM 867 C C . GLN A 1 108 ? -10.432 -1.428 0.243 1.00 89.31 108 GLN A C 1
ATOM 869 O O . GLN A 1 108 ? -10.096 -2.173 -0.681 1.00 89.31 108 GLN A O 1
ATOM 874 N N . ALA A 1 109 ? -9.603 -1.077 1.229 1.00 89.56 109 ALA A N 1
ATOM 875 C CA . ALA A 1 109 ? -8.221 -1.537 1.315 1.00 89.56 109 ALA A CA 1
ATOM 876 C C . ALA A 1 109 ? -8.134 -3.066 1.494 1.00 89.56 109 ALA A C 1
ATOM 878 O O . ALA A 1 109 ? -7.388 -3.716 0.761 1.00 89.56 109 ALA A O 1
ATOM 879 N N . ASP A 1 110 ? -8.963 -3.666 2.358 1.00 91.06 110 ASP A N 1
ATOM 880 C CA . ASP A 1 110 ? -9.061 -5.125 2.528 1.00 91.06 110 ASP A CA 1
ATOM 881 C C . ASP A 1 110 ? -9.380 -5.825 1.194 1.00 91.06 110 ASP A C 1
ATOM 883 O O . ASP A 1 110 ? -8.750 -6.820 0.829 1.00 91.06 110 ASP A O 1
ATOM 887 N N . ASN A 1 111 ? -10.371 -5.318 0.451 1.00 88.88 111 ASN A N 1
ATOM 888 C CA . ASN A 1 111 ? -10.765 -5.887 -0.840 1.00 88.88 111 ASN A CA 1
ATOM 889 C C . ASN A 1 111 ? -9.635 -5.793 -1.868 1.00 88.88 111 ASN A C 1
ATOM 891 O O . ASN A 1 111 ? -9.379 -6.756 -2.598 1.00 88.88 111 ASN A O 1
ATOM 895 N N . PHE A 1 112 ? -8.929 -4.663 -1.898 1.00 88.31 112 PHE A N 1
ATOM 896 C CA . PHE A 1 112 ? -7.747 -4.499 -2.729 1.00 88.31 112 PHE A CA 1
ATOM 897 C C . PHE A 1 112 ? -6.661 -5.515 -2.359 1.00 88.31 112 PHE A C 1
ATOM 899 O O . PHE A 1 112 ? -6.266 -6.293 -3.229 1.00 88.31 112 PHE A O 1
ATOM 906 N N . TYR A 1 113 ? -6.231 -5.581 -1.094 1.00 89.19 113 TYR A N 1
ATOM 907 C CA . TYR A 1 113 ? -5.146 -6.466 -0.654 1.00 89.19 113 TYR A CA 1
ATOM 908 C C . TYR A 1 113 ? -5.472 -7.955 -0.844 1.00 89.19 113 TYR A C 1
ATOM 910 O O . TYR A 1 113 ? -4.605 -8.720 -1.272 1.00 89.19 113 TYR A O 1
ATOM 918 N N . LYS A 1 114 ? -6.736 -8.365 -0.658 1.00 86.00 114 LYS A N 1
ATOM 919 C CA . LYS A 1 114 ? -7.210 -9.713 -1.028 1.00 86.00 114 LYS A CA 1
ATOM 920 C C . LYS A 1 114 ? -7.063 -9.993 -2.525 1.00 86.00 114 LYS A C 1
ATOM 922 O O . LYS A 1 114 ? -6.740 -11.112 -2.914 1.00 86.00 114 LYS A O 1
ATOM 927 N N . SER A 1 115 ? -7.307 -8.993 -3.373 1.00 78.31 115 SER A N 1
ATOM 928 C CA . SER A 1 115 ? -7.292 -9.149 -4.832 1.00 78.31 115 SER A CA 1
ATOM 929 C C . SER A 1 115 ? -5.890 -9.249 -5.437 1.00 78.31 115 SER A C 1
ATOM 931 O O . SER A 1 115 ? -5.739 -9.857 -6.498 1.00 78.31 115 SER A O 1
ATOM 933 N N . VAL A 1 116 ? -4.871 -8.670 -4.790 1.00 74.94 116 VAL A N 1
ATOM 934 C CA . VAL A 1 116 ? -3.508 -8.599 -5.343 1.00 74.94 116 VAL A CA 1
ATOM 935 C C . VAL A 1 116 ? -2.622 -9.793 -5.006 1.00 74.94 116 VAL A C 1
ATOM 937 O O . VAL A 1 116 ? -1.509 -9.823 -5.537 1.00 74.94 116 VAL A O 1
ATOM 940 N N . ALA A 1 117 ? -3.125 -10.754 -4.211 1.00 63.88 117 ALA A N 1
ATOM 941 C CA . ALA A 1 117 ? -2.418 -11.954 -3.755 1.00 63.88 117 ALA A CA 1
ATOM 942 C C . ALA A 1 117 ? -0.950 -11.628 -3.460 1.00 63.88 117 ALA A C 1
ATOM 944 O O . ALA A 1 117 ? -0.052 -11.974 -4.225 1.00 63.88 117 ALA A O 1
ATOM 945 N N . LEU A 1 118 ? -0.718 -10.872 -2.385 1.00 61.88 118 LEU A N 1
ATOM 946 C CA . LEU A 1 118 ? 0.630 -10.718 -1.851 1.00 61.88 118 LEU A CA 1
ATOM 947 C C . LEU A 1 118 ? 1.062 -12.124 -1.447 1.00 61.88 118 LEU A C 1
ATOM 949 O O . LEU A 1 118 ? 0.535 -12.652 -0.470 1.00 61.88 118 LEU A O 1
ATOM 953 N N . ASN A 1 119 ? 1.858 -12.770 -2.304 1.00 43.22 119 ASN A N 1
ATOM 954 C CA . ASN A 1 119 ? 2.215 -14.178 -2.174 1.00 43.22 119 ASN A CA 1
ATOM 955 C C . ASN A 1 119 ? 2.602 -14.473 -0.719 1.00 43.22 119 ASN A C 1
ATOM 957 O O . ASN A 1 119 ? 3.417 -13.753 -0.138 1.00 43.22 119 ASN A O 1
ATOM 961 N N . LYS A 1 120 ? 1.947 -15.489 -0.148 1.00 40.84 120 LYS A N 1
ATOM 962 C CA . LYS A 1 120 ? 2.394 -16.135 1.086 1.00 40.84 120 LYS A CA 1
ATOM 963 C C . LYS A 1 120 ? 3.761 -16.767 0.865 1.00 40.84 120 LYS A C 1
ATOM 965 O O . LYS A 1 120 ? 3.974 -17.281 -0.257 1.00 40.84 120 LYS A O 1
#

pLDDT: mean 79.65, std 13.21, range [40.84, 94.81]

Secondary structure (DSSP, 8-state):
-HHHHHHHHHHHHHHHHHHHHHHHHHHHHHHHHT-----HHHHHHHHTS-HHHHHHHHHHHTSS-HHHHS-TT---TTT-HHHHHHHHHHHHHHHHHT-S-HHHHHHHHHHHHHHTT---

Organism: NCBI:txid2107999